Protein AF-A0A6L6GAJ7-F1 (afdb_monomer)

Radius of gyration: 21.61 Å; Cα contacts (8 Å, |Δi|>4): 234; chains: 1; bounding box: 40×62×68 Å

Foldseek 3Di:
DDDDDDDDPPPDPPPPLVDAFEWAKAFDDDLPVPVPDDPPPQQFAKEFEFIWIAGPPDRDIDTQTDMDTLDPDSPPQKDFQVSVLVRSVVSCVVVVNVSRYDYDHHDQQHFKAFSVGHTQDGNVDHPRMTGHDNHRGYIGD

Solvent-accessible surface area (backbone atoms only — not comparable to full-atom values): 8536 Å² total; per-residue (Å²): 135,83,88,90,81,90,80,83,83,78,75,75,77,72,72,75,77,69,73,48,46,44,23,30,33,30,47,44,91,66,72,78,82,52,79,80,70,74,70,86,59,78,74,52,47,36,33,38,36,33,23,39,28,38,32,69,98,57,92,50,75,43,85,45,74,49,78,44,73,76,56,93,51,80,83,62,48,63,48,38,56,65,51,58,51,47,51,51,51,52,47,29,52,79,68,67,37,57,80,56,33,39,83,75,48,71,30,73,78,16,40,38,23,40,76,89,64,48,76,77,43,47,49,82,70,66,71,66,50,46,77,55,69,100,61,77,49,49,28,40,44

Nearest PDB structures (foldseek):
  3qcm-assembly1_A  TM=3.280E-01  e=6.070E+00  Homo sapiens
  6kr4-assembly2_B  TM=3.202E-01  e=7.382E+00  Homo sapiens
  6kr4-assembly1_A  TM=3.418E-01  e=7.879E+00  Homo sapiens

Secondary structure (DSSP, 8-state):
------------------PPEEEEEEE---TTTTTT---S-TTS-EEEEEEEEEETTS--EEEEEEEEE--S-TT--EEEHHHHHHHHHHHHHHTT-TTTEEEEEE-TT-EEEETT--EEEEGGG--SEEEPPSS--EEE-

InterPro domains:
  IPR004093 Staphylokinase [PF02821] (39-141)
  IPR036120 Staphylokinase/Streptokinase superfamily [SSF54328] (25-141)

pLDDT: mean 70.77, std 14.71, range [37.53, 92.19]

Mean predicted aligned error: 11.87 Å

Organism: Streptococcus uberis (NCBI:txid1349)

Sequence (141 aa):
MKKWFLILMLLGIFGCATQPSKVAAITGYDSDYYARYIDPDENKITFAINVDGFVEGSNQEILIRGIHHVLTDQNQKIVTKAELLDAIRHQMVLLQLDYSYELVDFAPDAQLLTRDRRLLFANRNFEESVSLEDTIQEYLL

Structure (mmCIF, N/CA/C/O backbone):
data_AF-A0A6L6GAJ7-F1
#
_entry.id   AF-A0A6L6GAJ7-F1
#
loop_
_atom_site.group_PDB
_atom_site.id
_atom_site.type_symbol
_atom_site.label_atom_id
_atom_site.label_alt_id
_atom_site.label_comp_id
_atom_site.label_asym_id
_atom_site.label_entity_id
_atom_site.label_seq_id
_atom_site.pdbx_PDB_ins_code
_atom_site.Cartn_x
_atom_site.Cartn_y
_atom_site.Cartn_z
_atom_site.occupancy
_atom_site.B_iso_or_equiv
_atom_site.auth_seq_id
_atom_site.auth_comp_id
_atom_site.auth_asym_id
_atom_site.auth_atom_id
_atom_site.pdbx_PDB_model_num
ATOM 1 N N . MET A 1 1 ? -25.807 49.531 48.753 1.00 38.41 1 MET A N 1
ATOM 2 C CA . MET A 1 1 ? -24.476 49.991 48.296 1.00 38.41 1 MET A CA 1
ATOM 3 C C . MET A 1 1 ? -23.591 48.774 48.054 1.00 38.41 1 MET A C 1
ATOM 5 O O . MET A 1 1 ? -23.607 47.909 48.911 1.00 38.41 1 MET A O 1
ATOM 9 N N . LYS A 1 2 ? -22.864 48.766 46.917 1.00 37.53 2 LYS A N 1
ATOM 10 C CA . LYS A 1 2 ? -21.655 47.975 46.553 1.00 37.53 2 LYS A CA 1
ATOM 11 C C . LYS A 1 2 ? -21.791 46.438 46.663 1.00 37.53 2 LYS A C 1
ATOM 13 O O . LYS A 1 2 ? -21.807 45.910 47.759 1.00 37.53 2 LYS A O 1
ATOM 18 N N . LYS A 1 3 ? -22.074 45.685 45.584 1.00 45.12 3 LYS A N 1
ATOM 19 C CA . LYS A 1 3 ? -21.208 45.267 44.443 1.00 45.12 3 LYS A CA 1
ATOM 20 C C . LYS A 1 3 ? -19.835 44.721 44.876 1.00 45.12 3 LYS A C 1
ATOM 22 O O . LYS A 1 3 ? -19.240 45.282 45.786 1.00 45.12 3 LYS A O 1
ATOM 27 N N . TRP A 1 4 ? -19.356 43.743 44.092 1.00 42.72 4 TRP A N 1
ATOM 28 C CA . TRP A 1 4 ? -18.029 43.094 44.048 1.00 42.72 4 TRP A CA 1
ATOM 29 C C . TRP A 1 4 ? -17.920 41.746 44.786 1.00 42.72 4 TRP A C 1
ATOM 31 O O . TRP A 1 4 ? -17.770 41.715 45.998 1.00 42.72 4 TRP A O 1
ATOM 41 N N . PHE A 1 5 ? -17.995 40.628 44.047 1.00 44.28 5 PHE A N 1
ATOM 42 C CA . PHE A 1 5 ? -16.813 39.908 43.538 1.00 44.28 5 PHE A CA 1
ATOM 43 C C . PHE A 1 5 ? -17.208 38.920 42.416 1.00 44.28 5 PHE A C 1
ATOM 45 O O . PHE A 1 5 ? -18.127 38.122 42.571 1.00 44.28 5 PHE A O 1
ATOM 52 N N . LEU A 1 6 ? -16.522 39.028 41.270 1.00 53.22 6 LEU A N 1
ATOM 53 C CA . LEU A 1 6 ? -16.462 38.024 40.198 1.00 53.22 6 LEU A CA 1
ATOM 54 C C . LEU A 1 6 ? -15.808 36.739 40.725 1.00 53.22 6 LEU A C 1
ATOM 56 O O . LEU A 1 6 ? -14.840 36.860 41.465 1.00 53.22 6 LEU A O 1
ATOM 60 N N . ILE A 1 7 ? -16.205 35.571 40.205 1.00 54.69 7 ILE A N 1
ATOM 61 C CA . ILE A 1 7 ? -15.282 34.496 39.793 1.00 54.69 7 ILE A CA 1
ATOM 62 C C . ILE A 1 7 ? -15.887 33.792 38.569 1.00 54.69 7 ILE A C 1
ATOM 64 O O . ILE A 1 7 ? -17.066 33.443 38.538 1.00 54.69 7 ILE A O 1
ATOM 68 N N . LEU A 1 8 ? -15.042 33.658 37.548 1.00 45.84 8 LEU A N 1
ATOM 69 C CA . LEU A 1 8 ? -15.264 33.008 36.266 1.00 45.84 8 LEU A CA 1
ATOM 70 C C . LEU A 1 8 ? -15.730 31.553 36.432 1.00 45.84 8 LEU A C 1
ATOM 72 O O . LEU A 1 8 ? -15.013 30.747 37.018 1.00 45.84 8 LEU A O 1
ATOM 76 N N . MET A 1 9 ? -16.839 31.178 35.791 1.00 45.56 9 MET A N 1
ATOM 77 C CA . MET A 1 9 ? -17.012 29.802 35.315 1.00 45.56 9 MET A CA 1
ATOM 78 C C . MET A 1 9 ? -16.438 29.707 33.900 1.00 45.56 9 MET A C 1
ATOM 80 O O . MET A 1 9 ? -17.142 29.822 32.900 1.00 45.56 9 MET A O 1
ATOM 84 N N . LEU A 1 10 ? -15.122 29.506 33.836 1.00 46.25 10 LEU A N 1
ATOM 85 C CA . LEU A 1 10 ? -14.480 28.804 32.728 1.00 46.25 10 LEU A CA 1
ATOM 86 C C . LEU A 1 10 ? -14.914 27.337 32.840 1.00 46.25 10 LEU A C 1
ATOM 88 O O . LEU A 1 10 ? -14.251 26.526 33.482 1.00 46.25 10 LEU A O 1
ATOM 92 N N . LEU A 1 11 ? -16.071 27.002 32.269 1.00 49.66 11 LEU A N 1
ATOM 93 C CA . LEU A 1 11 ? -16.383 25.613 31.956 1.00 49.66 11 LEU A CA 1
ATOM 94 C C . LEU A 1 11 ? -15.473 25.236 30.794 1.00 49.66 11 LEU A C 1
ATOM 96 O O . LEU A 1 11 ? -15.741 25.557 29.638 1.00 49.66 11 LEU A O 1
ATOM 100 N N . GLY A 1 12 ? -14.342 24.631 31.154 1.00 43.19 12 GLY A N 1
ATOM 101 C CA . GLY A 1 12 ? -13.446 23.978 30.225 1.00 43.19 12 GLY A CA 1
ATOM 102 C C . GLY A 1 12 ? -14.252 22.994 29.396 1.00 43.19 12 GLY A C 1
ATOM 103 O O . GLY A 1 12 ? -14.603 21.912 29.862 1.00 43.19 12 GLY A O 1
ATOM 104 N N . ILE A 1 13 ? -14.525 23.377 28.154 1.00 54.78 13 ILE A N 1
ATOM 105 C CA . ILE A 1 13 ? -14.717 22.412 27.089 1.00 54.78 13 ILE A CA 1
ATOM 106 C C . ILE A 1 13 ? -13.340 21.770 26.961 1.00 54.78 13 ILE A C 1
ATOM 108 O O . ILE A 1 13 ? -12.463 22.272 26.263 1.00 54.78 13 ILE A O 1
ATOM 112 N N . PHE A 1 14 ? -13.113 20.712 27.742 1.00 48.78 14 PHE A N 1
ATOM 113 C CA . PHE A 1 14 ? -12.116 19.720 27.399 1.00 48.78 14 PHE A CA 1
ATOM 114 C C . PHE A 1 14 ? -12.508 19.270 25.999 1.00 48.78 14 PHE A C 1
ATOM 116 O O . PHE A 1 14 ? -13.451 18.499 25.827 1.00 48.78 14 PHE A O 1
ATOM 123 N N . GLY A 1 15 ? -11.835 19.832 24.994 1.00 45.34 15 GLY A N 1
ATOM 124 C CA . GLY A 1 15 ? -11.757 19.210 23.692 1.00 45.34 15 GLY A CA 1
ATOM 125 C C . GLY A 1 15 ? -11.265 17.807 23.980 1.00 45.34 15 GLY A C 1
ATOM 126 O O . GLY A 1 15 ? -10.116 17.619 24.378 1.00 45.34 15 GLY A O 1
ATOM 127 N N . CYS A 1 16 ? -12.172 16.838 23.901 1.00 49.41 16 CYS A N 1
ATOM 128 C CA . CYS A 1 16 ? -11.781 15.456 23.792 1.00 49.41 16 CYS A CA 1
ATOM 129 C C . CYS A 1 16 ? -11.024 15.433 22.469 1.00 49.41 16 CYS A C 1
ATOM 131 O O . CYS A 1 16 ? -11.635 15.438 21.404 1.00 49.41 16 CYS A O 1
ATOM 133 N N . ALA A 1 17 ? -9.702 15.588 22.534 1.00 57.38 17 ALA A N 1
ATOM 134 C CA . ALA A 1 17 ? -8.837 15.245 21.430 1.00 57.38 17 ALA A CA 1
ATOM 135 C C . ALA A 1 17 ? -9.047 13.743 21.274 1.00 57.38 17 ALA A C 1
ATOM 137 O O . ALA A 1 17 ? -8.433 12.945 21.980 1.00 57.38 17 ALA A O 1
ATOM 138 N N . THR A 1 18 ? -10.049 13.377 20.477 1.00 63.22 18 THR A N 1
ATOM 139 C CA . THR A 1 18 ? -10.326 11.999 20.116 1.00 63.22 18 THR A CA 1
ATOM 140 C C . THR A 1 18 ? -9.074 11.535 19.408 1.00 63.22 18 THR A C 1
ATOM 142 O O . THR A 1 18 ? -8.781 11.993 18.304 1.00 63.22 18 THR A O 1
ATOM 145 N N . GLN A 1 19 ? -8.271 10.731 20.101 1.00 72.62 19 GLN A N 1
ATOM 146 C CA . GLN A 1 19 ? -7.105 10.131 19.484 1.00 72.62 19 GLN A CA 1
ATOM 147 C C . GLN A 1 19 ? -7.607 9.286 18.310 1.00 72.62 19 GLN A C 1
ATOM 149 O O . GLN A 1 19 ? -8.585 8.550 18.488 1.00 72.62 19 GLN A O 1
ATOM 154 N N . PRO A 1 20 ? -7.006 9.429 17.119 1.00 74.38 20 PRO A N 1
ATOM 155 C CA . PRO A 1 20 ? -7.389 8.618 15.980 1.00 74.38 20 PRO A CA 1
ATOM 156 C C . PRO A 1 20 ? -7.218 7.139 16.330 1.00 74.38 20 PRO A C 1
ATOM 158 O O . PRO A 1 20 ? -6.316 6.752 17.078 1.00 74.38 20 PRO A O 1
ATOM 161 N N . SER A 1 21 ? -8.115 6.308 15.811 1.00 84.31 21 SER A N 1
ATOM 162 C CA . SER A 1 21 ? -8.018 4.866 16.003 1.00 84.31 21 SER A CA 1
ATOM 163 C C . SER A 1 21 ? -6.883 4.319 15.145 1.00 84.31 21 SER A C 1
ATOM 165 O O . SER A 1 21 ? -6.719 4.700 13.987 1.00 84.31 21 SER A O 1
ATOM 167 N N . LYS A 1 22 ? -6.081 3.419 15.701 1.00 84.56 22 LYS A N 1
ATOM 168 C CA . LYS A 1 22 ? -4.951 2.827 14.987 1.00 84.56 22 LYS A CA 1
ATOM 169 C C . LYS A 1 22 ? -5.427 1.822 13.954 1.00 84.56 22 LYS A C 1
ATOM 171 O O . LYS A 1 22 ? -6.307 1.021 14.248 1.00 84.56 22 LYS A O 1
ATOM 176 N N . VAL A 1 23 ? -4.834 1.852 12.768 1.00 79.94 23 VAL A N 1
ATOM 177 C CA . VAL A 1 23 ? -5.180 0.971 11.652 1.00 79.94 23 VAL A CA 1
ATOM 178 C C . VAL A 1 23 ? -3.936 0.271 11.124 1.00 79.94 23 VAL A C 1
ATOM 180 O O . VAL A 1 23 ? -2.908 0.910 10.890 1.00 79.94 23 VAL A O 1
ATOM 183 N N . ALA A 1 24 ? -4.055 -1.039 10.903 1.00 76.06 24 ALA A N 1
ATOM 184 C CA . ALA A 1 24 ? -3.101 -1.821 10.126 1.00 76.06 24 ALA A CA 1
ATOM 185 C C . ALA A 1 24 ? -3.699 -2.184 8.761 1.00 76.06 24 ALA A C 1
ATOM 187 O O . ALA A 1 24 ? -4.866 -2.556 8.694 1.00 76.06 24 ALA A O 1
ATOM 188 N N . ALA A 1 25 ? -2.922 -2.081 7.684 1.00 68.75 25 ALA A N 1
ATOM 189 C CA . ALA A 1 25 ? -3.413 -2.307 6.322 1.00 68.75 25 ALA A CA 1
ATOM 190 C C . ALA A 1 25 ? -3.095 -3.723 5.807 1.00 68.75 25 ALA A C 1
ATOM 192 O O . ALA A 1 25 ? -1.944 -4.158 5.858 1.00 68.75 25 ALA A O 1
ATOM 193 N N . ILE A 1 26 ? -4.104 -4.414 5.281 1.00 63.78 26 ILE A N 1
ATOM 194 C CA . ILE A 1 26 ? -4.022 -5.649 4.496 1.00 63.78 26 ILE A CA 1
ATOM 195 C C . ILE A 1 26 ? -4.174 -5.289 3.029 1.00 63.78 26 ILE A C 1
ATOM 197 O O . ILE A 1 26 ? -4.943 -4.412 2.673 1.00 63.78 26 ILE A O 1
ATOM 201 N N . THR A 1 27 ? -3.477 -5.996 2.165 1.00 61.59 27 THR A N 1
ATOM 202 C CA . THR A 1 27 ? -3.576 -5.849 0.715 1.00 61.59 27 THR A CA 1
ATOM 203 C C . THR A 1 27 ? -4.804 -6.591 0.202 1.00 61.59 27 THR A C 1
ATOM 205 O O . THR A 1 27 ? -4.884 -7.818 0.294 1.00 61.59 27 THR A O 1
ATOM 208 N N . GLY A 1 28 ? -5.788 -5.843 -0.271 1.00 55.44 28 GLY A N 1
ATOM 209 C CA . GLY A 1 28 ? -7.064 -6.310 -0.794 1.00 55.44 28 GLY A CA 1
ATOM 210 C C . GLY A 1 28 ? -7.000 -6.591 -2.296 1.00 55.44 28 GLY A C 1
ATOM 211 O O . GLY A 1 28 ? -6.211 -6.033 -3.059 1.00 55.44 28 GLY A O 1
ATOM 212 N N . TYR A 1 29 ? -7.843 -7.520 -2.734 1.00 52.81 29 TYR A N 1
ATOM 213 C CA . TYR A 1 29 ? -7.810 -8.063 -4.085 1.00 52.81 29 TYR A CA 1
ATOM 214 C C . TYR A 1 29 ? -9.074 -7.678 -4.858 1.00 52.81 29 TYR A C 1
ATOM 216 O O . TYR A 1 29 ? -10.146 -8.237 -4.643 1.00 52.81 29 TYR A O 1
ATOM 224 N N . ASP A 1 30 ? -8.926 -6.742 -5.794 1.00 54.69 30 ASP A N 1
ATOM 225 C CA . ASP A 1 30 ? -9.885 -6.482 -6.872 1.00 54.69 30 ASP A CA 1
ATOM 226 C C . ASP A 1 30 ? -9.141 -5.906 -8.092 1.00 54.69 30 ASP A C 1
ATOM 228 O O . ASP A 1 30 ? -8.948 -4.696 -8.225 1.00 54.69 30 ASP A O 1
ATOM 232 N N . SER A 1 31 ? -8.642 -6.795 -8.960 1.00 48.12 31 SER A N 1
ATOM 233 C CA . SER A 1 31 ? -7.891 -6.414 -10.169 1.00 48.12 31 SER A CA 1
ATOM 234 C C . SER A 1 31 ? -8.758 -5.748 -11.238 1.00 48.12 31 SER A C 1
ATOM 236 O O . SER A 1 31 ? -8.234 -5.116 -12.158 1.00 48.12 31 SER A O 1
ATOM 238 N N . ASP A 1 32 ? -10.079 -5.907 -11.153 1.00 55.41 32 ASP A N 1
ATOM 239 C CA . ASP A 1 32 ? -10.993 -5.476 -12.210 1.00 55.41 32 ASP A CA 1
ATOM 240 C C . ASP A 1 32 ? -11.336 -3.989 -12.086 1.00 55.41 32 ASP A C 1
ATOM 242 O O . ASP A 1 32 ? -11.657 -3.340 -13.087 1.00 55.41 32 ASP A O 1
ATOM 246 N N . TYR A 1 33 ? -11.198 -3.427 -10.881 1.00 50.94 33 TYR A N 1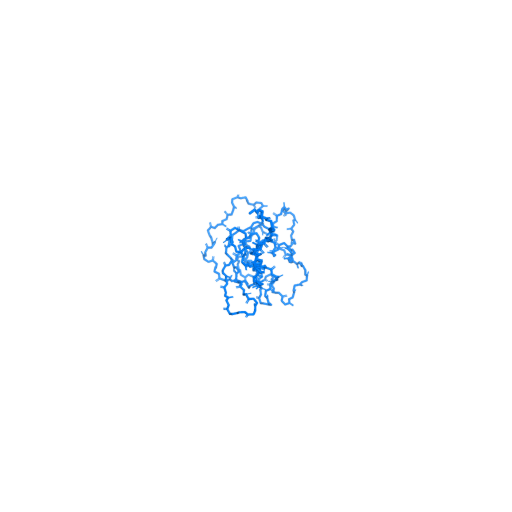
ATOM 247 C CA . TYR A 1 33 ? -11.482 -2.022 -10.610 1.00 50.94 33 TYR A CA 1
ATOM 248 C C . TYR A 1 33 ? -10.512 -1.068 -11.342 1.00 50.94 33 TYR A C 1
ATOM 250 O O . TYR A 1 33 ? -10.926 0.009 -11.774 1.00 50.94 33 TYR A O 1
ATOM 258 N N . TYR A 1 34 ? -9.251 -1.469 -11.567 1.00 53.16 34 TYR A N 1
ATOM 259 C CA . TYR A 1 34 ? -8.200 -0.572 -12.083 1.00 53.16 34 TYR A CA 1
ATOM 260 C C . TYR A 1 34 ? -7.523 -1.004 -13.389 1.00 53.16 34 TYR A C 1
ATOM 262 O O . TYR A 1 34 ? -6.735 -0.239 -13.937 1.00 53.16 34 TYR A O 1
ATOM 270 N N . ALA A 1 35 ? -7.925 -2.127 -14.002 1.00 50.56 35 ALA A N 1
ATOM 271 C CA . ALA A 1 35 ? -7.375 -2.615 -15.278 1.00 50.56 35 ALA A CA 1
ATOM 272 C C . ALA A 1 35 ? -7.414 -1.608 -16.460 1.00 50.56 35 ALA A C 1
ATOM 274 O O . ALA A 1 35 ? -6.870 -1.895 -17.531 1.00 50.56 35 ALA A O 1
ATOM 275 N N . ARG A 1 36 ? -8.062 -0.448 -16.285 1.00 50.16 36 ARG A N 1
ATOM 276 C CA . ARG A 1 36 ? -8.259 0.615 -17.281 1.00 50.16 36 ARG A CA 1
ATOM 277 C C . ARG A 1 36 ? -7.459 1.894 -17.012 1.00 50.16 36 ARG A C 1
ATOM 279 O O . ARG A 1 36 ? -7.518 2.789 -17.849 1.00 50.16 36 ARG A O 1
ATOM 286 N N . TYR A 1 37 ? -6.756 2.009 -15.886 1.00 51.91 37 TYR A N 1
ATOM 287 C CA . TYR A 1 37 ? -6.053 3.236 -15.511 1.00 51.91 37 TYR A CA 1
ATOM 288 C C . TYR A 1 37 ? -4.546 3.058 -15.711 1.00 51.91 37 TYR A C 1
ATOM 290 O O . TYR A 1 37 ? -3.803 2.700 -14.809 1.00 51.91 37 TYR A O 1
ATOM 298 N N . ILE A 1 38 ? -4.100 3.266 -16.945 1.00 52.22 38 ILE A N 1
ATOM 299 C CA . ILE A 1 38 ? -2.680 3.460 -17.236 1.00 52.22 38 ILE A CA 1
ATOM 300 C C . ILE A 1 38 ? -2.473 4.969 -17.196 1.00 52.22 38 ILE A C 1
ATOM 302 O O . ILE A 1 38 ? -3.091 5.684 -17.989 1.00 52.22 38 ILE A O 1
ATOM 306 N N . ASP A 1 39 ? -1.667 5.457 -16.254 1.00 54.12 39 ASP A N 1
ATOM 307 C CA . ASP A 1 39 ? -1.231 6.848 -16.306 1.00 54.12 39 ASP A CA 1
ATOM 308 C C . ASP A 1 39 ? -0.459 7.058 -17.623 1.00 54.12 39 ASP A C 1
ATOM 310 O O . ASP A 1 39 ? 0.441 6.269 -17.925 1.00 54.12 39 ASP A O 1
ATOM 314 N N . PRO A 1 40 ? -0.830 8.052 -18.449 1.00 47.34 40 PRO A N 1
ATOM 315 C CA . PRO A 1 40 ? -0.188 8.297 -19.737 1.00 47.34 40 PRO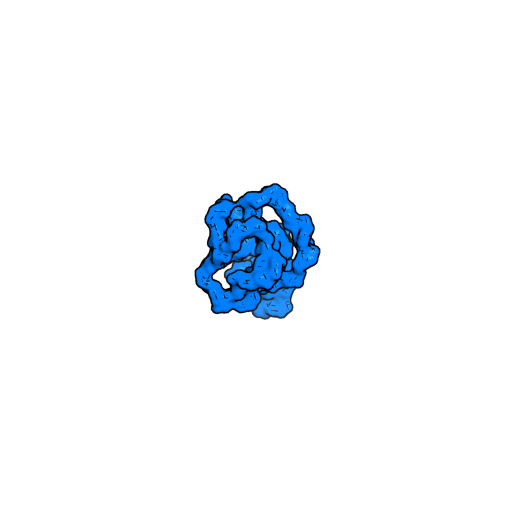 A CA 1
ATOM 316 C C . PRO A 1 40 ? 1.280 8.733 -19.623 1.00 47.34 40 PRO A C 1
ATOM 318 O O . PRO A 1 40 ? 1.960 8.814 -20.646 1.00 47.34 40 PRO A O 1
ATOM 321 N N . ASP A 1 41 ? 1.786 9.030 -18.423 1.00 55.56 41 ASP A N 1
ATOM 322 C CA . ASP A 1 41 ? 3.215 9.218 -18.199 1.00 55.56 41 ASP A CA 1
ATOM 323 C C . ASP A 1 41 ? 3.909 7.848 -18.131 1.00 55.56 41 ASP A C 1
ATOM 325 O O . ASP A 1 41 ? 4.176 7.302 -17.058 1.00 55.56 41 ASP A O 1
ATOM 329 N N . GLU A 1 42 ? 4.212 7.301 -19.315 1.00 56.03 42 GLU A N 1
ATOM 330 C CA . GLU A 1 42 ? 4.877 6.003 -19.532 1.00 56.03 42 GLU A CA 1
ATOM 331 C C . GLU A 1 42 ? 6.196 5.848 -18.764 1.00 56.03 42 GLU A C 1
ATOM 333 O O . GLU A 1 42 ? 6.755 4.761 -18.710 1.00 56.03 42 GLU A O 1
ATOM 338 N N . ASN A 1 43 ? 6.706 6.913 -18.152 1.00 60.69 43 ASN A N 1
ATOM 339 C CA . ASN A 1 43 ? 7.973 6.902 -17.453 1.00 60.69 43 ASN A CA 1
ATOM 340 C C . ASN A 1 43 ? 7.843 6.831 -15.921 1.00 60.69 43 ASN A C 1
ATOM 342 O O . ASN A 1 43 ? 8.833 7.055 -15.227 1.00 60.69 43 ASN A O 1
ATOM 346 N N . LYS A 1 44 ? 6.659 6.560 -15.357 1.00 66.12 44 LYS A N 1
ATOM 347 C CA . LYS A 1 44 ? 6.465 6.436 -13.900 1.00 66.12 44 LYS A CA 1
ATOM 348 C C . LYS A 1 44 ? 5.932 5.066 -13.505 1.00 66.12 44 LYS A C 1
ATOM 350 O O . LYS A 1 44 ? 5.015 4.536 -14.123 1.00 66.12 44 LYS A O 1
ATOM 355 N N . ILE A 1 45 ? 6.457 4.525 -12.406 1.00 69.75 45 ILE A N 1
ATOM 356 C CA . ILE A 1 45 ? 5.853 3.360 -11.760 1.00 69.75 45 ILE A CA 1
ATOM 357 C C . ILE A 1 45 ? 4.658 3.819 -10.929 1.00 69.75 45 ILE A C 1
ATOM 359 O O . ILE A 1 45 ? 4.736 4.770 -10.145 1.00 69.75 45 ILE A O 1
ATOM 363 N N . THR A 1 46 ? 3.558 3.102 -11.108 1.00 72.94 46 THR A N 1
ATOM 364 C CA . THR A 1 46 ? 2.279 3.384 -10.470 1.00 72.94 46 THR A CA 1
ATOM 365 C C . THR A 1 46 ? 1.892 2.197 -9.594 1.00 72.94 46 THR A C 1
ATOM 367 O O . THR A 1 46 ? 2.084 1.044 -9.970 1.00 72.94 46 THR A O 1
ATOM 370 N N . PHE A 1 47 ? 1.368 2.478 -8.409 1.00 74.31 47 PHE A N 1
ATOM 371 C CA . PHE A 1 47 ? 0.843 1.491 -7.478 1.00 74.31 47 PHE A CA 1
ATOM 372 C C . PHE A 1 47 ? -0.661 1.707 -7.364 1.00 74.31 47 PHE A C 1
ATOM 374 O O . PHE A 1 47 ? -1.118 2.798 -7.009 1.00 74.31 47 PHE A O 1
ATOM 381 N N . ALA A 1 48 ? -1.432 0.669 -7.658 1.00 75.75 48 ALA A N 1
ATOM 382 C CA . ALA A 1 48 ? -2.823 0.623 -7.257 1.00 75.75 48 ALA A CA 1
ATOM 383 C C . ALA A 1 48 ? -2.856 0.213 -5.783 1.00 75.75 48 ALA A C 1
ATOM 385 O O . ALA A 1 48 ? -2.419 -0.878 -5.420 1.00 75.75 48 ALA A O 1
ATOM 386 N N . ILE A 1 49 ? -3.349 1.123 -4.950 1.00 78.31 49 ILE A N 1
ATOM 387 C CA . ILE A 1 49 ? -3.578 0.909 -3.528 1.00 78.31 49 ILE A CA 1
ATOM 388 C C . ILE A 1 49 ? -4.985 0.339 -3.393 1.00 78.31 49 ILE A C 1
ATOM 390 O O . ILE A 1 49 ? -5.978 1.018 -3.651 1.00 78.31 49 ILE A O 1
ATOM 394 N N . ASN A 1 50 ? -5.079 -0.918 -3.004 1.00 80.31 50 ASN A N 1
ATOM 395 C CA . ASN A 1 50 ? -6.304 -1.665 -2.819 1.00 80.31 50 ASN A CA 1
ATOM 396 C C . ASN A 1 50 ? -6.289 -2.293 -1.428 1.00 80.31 50 ASN A C 1
ATOM 398 O O . ASN A 1 50 ? -6.408 -3.495 -1.317 1.00 80.31 50 ASN A O 1
ATOM 402 N N . VAL A 1 51 ? -6.122 -1.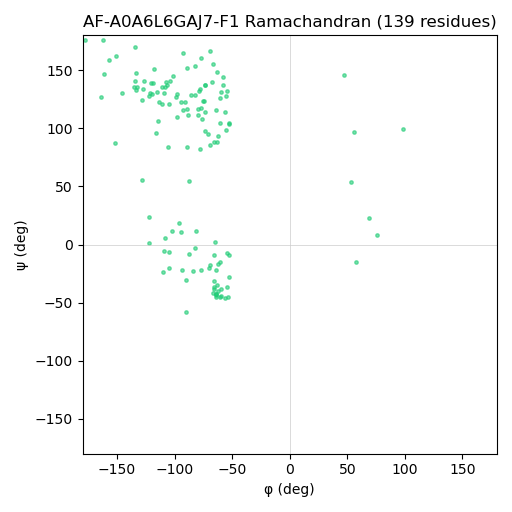511 -0.358 1.00 82.19 51 VAL A N 1
ATOM 403 C CA . VAL A 1 51 ? -5.833 -2.065 0.978 1.00 82.19 51 VAL A CA 1
ATOM 404 C C . VAL A 1 51 ? -7.008 -1.963 1.952 1.00 82.19 51 VAL A C 1
ATOM 406 O O . VAL A 1 51 ? -7.658 -0.920 2.049 1.00 82.19 51 VAL A O 1
ATOM 409 N N . ASP A 1 52 ? -7.281 -3.039 2.685 1.00 85.31 52 ASP A N 1
ATOM 410 C CA . ASP A 1 52 ? -8.238 -3.111 3.790 1.00 85.31 52 ASP A CA 1
ATOM 411 C C . ASP A 1 52 ? -7.549 -2.754 5.106 1.00 85.31 52 ASP A C 1
ATOM 413 O O . ASP A 1 52 ? -6.626 -3.425 5.55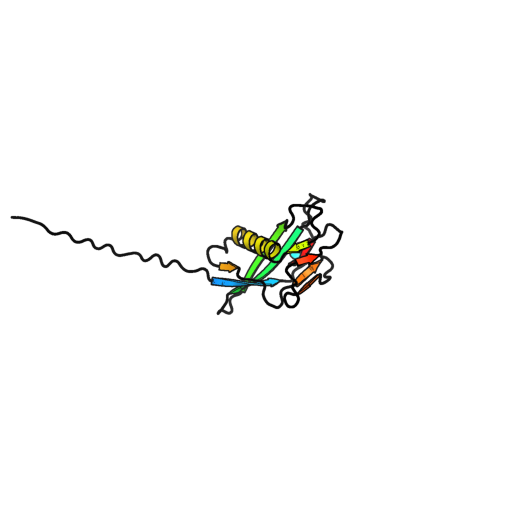5 1.00 85.31 52 ASP A O 1
ATOM 417 N N . GLY A 1 53 ? -7.980 -1.672 5.739 1.00 85.38 53 GLY A N 1
ATOM 418 C CA . GLY A 1 53 ? -7.515 -1.266 7.055 1.00 85.38 53 GLY A CA 1
ATOM 419 C C . GLY A 1 53 ? -8.304 -1.951 8.168 1.00 85.38 53 GLY A C 1
ATOM 420 O O . GLY A 1 53 ? -9.526 -1.856 8.207 1.00 85.38 53 GLY A O 1
ATOM 421 N N . PHE A 1 54 ? -7.617 -2.566 9.123 1.00 87.88 54 PHE A N 1
ATOM 422 C CA . PHE A 1 54 ? -8.206 -3.143 10.329 1.00 87.88 54 PHE A CA 1
ATOM 423 C C . PHE A 1 54 ? -7.912 -2.246 11.519 1.00 87.88 54 PHE A C 1
ATOM 425 O O . PHE A 1 54 ? -6.749 -1.991 11.845 1.00 87.88 54 PHE A O 1
ATOM 432 N N . VAL A 1 55 ? -8.972 -1.762 12.164 1.00 88.38 55 VAL A N 1
ATOM 433 C CA . VAL A 1 55 ? -8.857 -0.879 13.323 1.00 88.38 55 VAL A CA 1
ATOM 434 C C . VAL A 1 55 ? -8.496 -1.702 14.563 1.00 88.38 55 VAL A C 1
ATOM 436 O O . VAL A 1 55 ? -9.272 -2.555 15.002 1.00 88.38 55 VAL A O 1
ATOM 439 N N . GLU A 1 56 ? -7.328 -1.428 15.146 1.00 84.12 56 GLU A N 1
ATOM 440 C CA . GLU A 1 56 ? -6.776 -2.132 16.305 1.00 84.12 56 GLU A CA 1
ATOM 441 C C . GLU A 1 56 ? -7.767 -2.146 17.480 1.00 84.12 56 GLU A C 1
ATOM 443 O O . GLU A 1 56 ? -8.343 -1.125 17.855 1.00 84.12 56 GLU A O 1
ATOM 448 N N . GLY A 1 57 ? -7.971 -3.323 18.078 1.00 82.81 57 GLY A N 1
ATOM 449 C CA . GLY A 1 57 ? -8.898 -3.488 19.201 1.00 82.81 57 GLY A CA 1
ATOM 450 C C . GLY A 1 57 ? -10.380 -3.491 18.809 1.00 82.81 57 GLY A C 1
ATOM 451 O O . GLY A 1 57 ? -11.239 -3.509 19.691 1.00 82.81 57 GLY A O 1
ATOM 452 N N . SER A 1 58 ? -10.694 -3.513 17.512 1.00 84.19 58 SER A N 1
ATOM 453 C CA . SER A 1 58 ? -12.056 -3.645 16.999 1.00 84.19 58 SER A CA 1
ATOM 454 C C . SER A 1 58 ? -12.132 -4.668 15.856 1.00 84.19 58 SER A C 1
ATOM 456 O O . SER A 1 58 ? -11.113 -5.099 15.327 1.00 84.19 58 SER A O 1
ATOM 458 N N . ASN A 1 59 ? -13.353 -5.028 15.452 1.00 78.94 59 ASN A N 1
ATOM 459 C CA . ASN A 1 59 ? -13.606 -5.802 14.228 1.00 78.94 59 ASN A CA 1
ATOM 460 C C . ASN A 1 59 ? -13.971 -4.894 13.042 1.00 78.94 59 ASN A C 1
ATOM 462 O O . ASN A 1 59 ? -14.623 -5.340 12.101 1.00 78.94 59 ASN A O 1
ATOM 466 N N . GLN A 1 60 ? -13.653 -3.601 13.127 1.00 87.81 60 GLN A N 1
ATOM 467 C CA . GLN A 1 60 ? -13.977 -2.658 12.073 1.00 87.81 60 GLN A CA 1
ATOM 468 C C . GLN A 1 60 ? -12.933 -2.727 10.959 1.00 87.81 60 GLN A C 1
ATOM 470 O O . GLN A 1 60 ? -11.733 -2.580 11.199 1.00 87.81 60 GLN A O 1
ATOM 475 N N . GLU A 1 61 ? -13.437 -2.886 9.741 1.00 88.56 61 GLU A N 1
ATOM 476 C CA . GLU A 1 61 ? -12.685 -2.812 8.497 1.00 88.56 61 GLU A CA 1
ATOM 477 C C . GLU A 1 61 ? -12.966 -1.471 7.804 1.00 88.56 61 GLU A C 1
ATOM 479 O O . GLU A 1 61 ? -14.097 -0.971 7.827 1.00 88.56 61 GLU A O 1
ATOM 484 N N . ILE A 1 62 ? -11.939 -0.872 7.206 1.00 87.69 62 ILE A N 1
ATOM 485 C CA . ILE A 1 62 ? -12.041 0.339 6.392 1.00 87.69 62 ILE A CA 1
ATOM 486 C C . ILE A 1 62 ? -11.396 0.104 5.030 1.00 87.69 62 ILE A C 1
ATOM 488 O O . ILE A 1 62 ? -10.343 -0.513 4.928 1.00 87.69 62 ILE A O 1
ATOM 492 N N . LEU A 1 63 ? -12.005 0.630 3.974 1.00 87.62 63 LEU A N 1
ATOM 493 C CA . LEU A 1 63 ? -11.498 0.456 2.616 1.00 87.62 63 LEU A CA 1
ATOM 494 C C . LEU A 1 63 ? -10.621 1.650 2.232 1.00 87.62 63 LEU A C 1
ATOM 496 O O . LEU A 1 63 ? -11.089 2.789 2.233 1.00 87.62 63 LEU A O 1
ATOM 500 N N . ILE A 1 64 ? -9.365 1.393 1.868 1.00 86.81 64 ILE A N 1
ATOM 501 C CA . ILE A 1 64 ? -8.417 2.407 1.393 1.00 86.81 64 ILE A CA 1
ATOM 502 C C . ILE A 1 64 ? -8.058 2.063 -0.058 1.00 86.81 64 ILE A C 1
ATOM 504 O O . ILE A 1 64 ? -7.219 1.205 -0.325 1.00 86.81 64 ILE A O 1
ATOM 508 N N . ARG A 1 65 ? -8.756 2.693 -1.010 1.00 84.38 65 ARG A N 1
ATOM 509 C CA . ARG A 1 65 ? -8.684 2.376 -2.448 1.00 84.38 65 ARG A CA 1
ATOM 510 C C . ARG A 1 65 ? -8.273 3.592 -3.265 1.00 84.38 65 ARG A C 1
ATOM 512 O O . ARG A 1 65 ? -8.925 4.624 -3.128 1.00 84.38 65 ARG A O 1
ATOM 519 N N . GLY A 1 66 ? -7.256 3.490 -4.116 1.00 76.69 66 GLY A N 1
ATOM 520 C CA . GLY A 1 66 ? -6.762 4.587 -4.953 1.00 76.69 66 GLY A CA 1
ATOM 521 C C . GLY A 1 66 ? -5.619 4.176 -5.881 1.00 76.69 66 GLY A C 1
ATOM 522 O O . GLY A 1 66 ? -5.141 3.050 -5.829 1.00 76.69 66 GLY A O 1
ATOM 523 N N . ILE A 1 67 ? -5.168 5.098 -6.730 1.00 71.62 67 ILE A N 1
ATOM 524 C CA . ILE A 1 67 ? -3.982 4.917 -7.578 1.00 71.62 67 ILE A CA 1
ATOM 525 C C . ILE A 1 67 ? -2.974 6.002 -7.222 1.00 71.62 67 ILE A C 1
ATOM 527 O O . ILE A 1 67 ? -3.328 7.180 -7.186 1.00 71.62 67 ILE A O 1
ATOM 531 N N . HIS A 1 68 ? -1.726 5.602 -6.973 1.00 70.69 68 HIS A N 1
ATOM 532 C CA . HIS A 1 68 ? -0.652 6.494 -6.547 1.00 70.69 68 HIS A CA 1
ATOM 533 C C . HIS A 1 68 ? 0.631 6.252 -7.325 1.00 70.69 68 HIS A C 1
ATOM 535 O O . HIS A 1 68 ? 0.988 5.123 -7.650 1.00 70.69 68 HIS A O 1
ATOM 541 N N . HIS A 1 69 ? 1.389 7.323 -7.531 1.00 69.56 69 HIS A N 1
ATOM 542 C CA . HIS A 1 69 ? 2.784 7.223 -7.940 1.00 69.56 69 HIS A CA 1
ATOM 543 C C . HIS A 1 69 ? 3.646 7.205 -6.689 1.00 69.56 69 HIS A C 1
ATOM 545 O O . HIS A 1 69 ? 3.579 8.132 -5.883 1.00 69.56 69 HIS A O 1
ATOM 551 N N . VAL A 1 70 ? 4.448 6.157 -6.531 1.00 65.81 70 VAL A N 1
ATOM 552 C CA . VAL A 1 70 ? 5.311 5.992 -5.350 1.00 65.81 70 VAL A CA 1
ATOM 553 C C . VAL A 1 70 ? 6.775 6.293 -5.679 1.00 65.81 70 VAL A C 1
ATOM 555 O O . VAL A 1 70 ? 7.597 6.386 -4.779 1.00 65.81 70 VAL A O 1
ATOM 558 N N . LEU A 1 71 ? 7.116 6.532 -6.951 1.00 68.25 71 LEU A N 1
ATOM 559 C CA . LEU A 1 71 ? 8.492 6.812 -7.362 1.00 68.25 71 LEU A CA 1
ATOM 560 C C . LEU A 1 71 ? 8.660 8.218 -7.927 1.00 68.25 71 LEU A C 1
ATOM 562 O O . LEU A 1 71 ? 7.939 8.638 -8.834 1.00 68.25 71 LEU A O 1
ATOM 566 N N . THR A 1 72 ? 9.674 8.916 -7.420 1.00 57.31 72 THR A N 1
ATOM 567 C CA . THR A 1 72 ? 10.122 10.213 -7.939 1.00 57.31 72 THR A CA 1
ATOM 568 C C . THR A 1 72 ? 11.252 10.090 -8.967 1.00 57.31 72 THR A C 1
ATOM 570 O O . THR A 1 72 ? 11.421 11.005 -9.771 1.00 57.31 72 THR A O 1
ATOM 573 N N . ASP A 1 73 ? 12.005 8.980 -8.968 1.00 63.06 73 ASP A N 1
ATOM 574 C CA . ASP A 1 73 ? 13.100 8.688 -9.911 1.00 63.06 73 ASP A CA 1
ATOM 575 C C . ASP A 1 73 ? 12.821 7.385 -10.678 1.00 63.06 73 ASP A C 1
ATOM 577 O O . ASP A 1 73 ? 12.517 6.347 -10.097 1.00 63.06 73 ASP A O 1
ATOM 581 N N . GLN A 1 74 ? 12.947 7.431 -12.002 1.00 59.47 74 GLN A N 1
ATOM 582 C CA . GLN A 1 74 ? 12.697 6.310 -12.917 1.00 59.47 74 GLN A CA 1
ATOM 583 C C . GLN A 1 74 ? 13.757 5.210 -12.807 1.00 59.47 74 GLN A C 1
ATOM 585 O O . GLN A 1 74 ? 13.524 4.070 -13.201 1.00 59.47 74 GLN A O 1
ATOM 590 N N . ASN A 1 75 ? 14.929 5.546 -12.263 1.00 64.19 75 ASN A N 1
ATOM 591 C CA . ASN A 1 75 ? 16.000 4.589 -12.006 1.00 64.19 75 ASN A CA 1
ATOM 592 C C . ASN A 1 75 ? 15.867 3.922 -10.633 1.00 64.19 75 ASN A C 1
ATOM 594 O O . ASN A 1 75 ? 16.614 2.984 -10.333 1.00 64.19 75 ASN A O 1
ATOM 598 N N . GLN A 1 76 ? 14.936 4.388 -9.795 1.00 70.06 76 GLN A N 1
ATOM 599 C CA . GLN A 1 76 ? 14.678 3.788 -8.499 1.00 70.06 76 GLN A CA 1
ATOM 600 C C . GLN A 1 76 ? 13.933 2.466 -8.698 1.00 70.06 76 GLN A C 1
ATOM 602 O O . GLN A 1 76 ? 12.722 2.411 -8.861 1.00 70.06 76 GLN A O 1
ATOM 607 N N . LYS A 1 77 ? 14.683 1.367 -8.671 1.00 76.88 77 LYS A N 1
ATOM 608 C CA . LYS A 1 77 ? 14.142 0.003 -8.768 1.00 76.88 77 LYS A CA 1
ATOM 609 C C . LYS A 1 77 ? 13.897 -0.630 -7.406 1.00 76.88 77 LYS A C 1
ATOM 611 O O . LYS A 1 77 ? 13.692 -1.831 -7.320 1.00 76.88 77 LYS A O 1
ATOM 616 N N . ILE A 1 78 ? 13.973 0.153 -6.337 1.00 79.50 78 ILE A N 1
ATOM 617 C CA . ILE A 1 78 ? 13.817 -0.320 -4.967 1.00 79.50 78 ILE A CA 1
ATOM 618 C C . ILE A 1 78 ? 12.782 0.565 -4.291 1.00 79.50 78 ILE A C 1
ATOM 620 O O . ILE A 1 78 ? 12.948 1.782 -4.256 1.00 79.50 78 ILE A O 1
ATOM 624 N N . VAL A 1 79 ? 11.740 -0.056 -3.748 1.00 80.00 79 VAL A N 1
ATOM 625 C CA . VAL A 1 79 ? 10.747 0.619 -2.913 1.00 80.00 79 VAL A CA 1
ATOM 626 C C . VAL A 1 79 ? 10.885 0.142 -1.476 1.00 80.00 79 VAL A C 1
ATOM 628 O O . VAL A 1 79 ? 11.049 -1.047 -1.211 1.00 80.00 79 VAL A O 1
ATOM 631 N N . THR A 1 80 ? 10.847 1.068 -0.534 1.00 82.31 80 THR A N 1
ATOM 632 C CA . THR A 1 80 ? 10.958 0.803 0.901 1.00 82.31 80 THR A CA 1
ATOM 633 C C . THR A 1 80 ? 9.589 0.626 1.550 1.00 82.31 80 THR A C 1
ATOM 635 O O . THR A 1 80 ? 8.562 1.039 1.003 1.00 82.31 80 THR A O 1
ATOM 638 N N . LYS A 1 81 ? 9.554 0.069 2.772 1.00 82.38 81 LYS A N 1
ATOM 639 C CA . LYS A 1 81 ? 8.307 0.008 3.571 1.00 82.38 81 LYS A CA 1
ATOM 640 C C . LYS A 1 81 ? 7.691 1.383 3.698 1.00 82.38 81 LYS A C 1
ATOM 642 O O . LYS A 1 81 ? 6.479 1.545 3.623 1.00 82.38 81 LYS A O 1
ATOM 647 N N . ALA A 1 82 ? 8.565 2.338 4.003 1.00 84.00 82 ALA A N 1
ATOM 648 C CA . ALA A 1 82 ? 8.194 3.682 4.369 1.00 84.00 82 ALA A CA 1
ATOM 649 C C . ALA A 1 82 ? 7.498 4.365 3.197 1.00 84.00 82 ALA A C 1
ATOM 651 O O . ALA A 1 82 ? 6.453 4.962 3.409 1.00 84.00 82 ALA A O 1
ATOM 652 N N . GLU A 1 83 ? 8.014 4.196 1.980 1.00 83.88 83 GLU A N 1
ATOM 653 C CA . GLU A 1 83 ? 7.404 4.737 0.763 1.00 83.88 83 GLU A CA 1
ATOM 654 C C . GLU A 1 83 ? 6.026 4.123 0.482 1.00 83.88 83 GLU A C 1
ATOM 656 O O . GLU A 1 83 ? 5.081 4.850 0.185 1.00 83.88 83 GLU A O 1
ATOM 661 N N . LEU A 1 84 ? 5.866 2.805 0.649 1.00 83.94 84 LEU A N 1
ATOM 662 C CA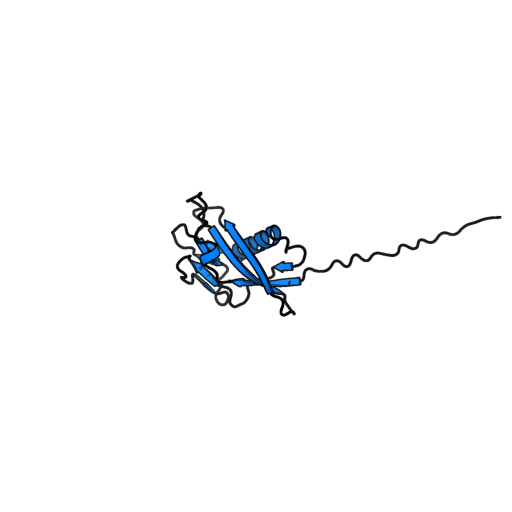 . LEU A 1 84 ? 4.560 2.155 0.471 1.00 83.94 84 LEU A CA 1
ATOM 663 C C . LEU A 1 84 ? 3.545 2.590 1.543 1.00 83.94 84 LEU A C 1
ATOM 665 O O . LEU A 1 84 ? 2.385 2.859 1.233 1.00 83.94 84 LEU A O 1
ATOM 669 N N . LEU A 1 85 ? 3.970 2.696 2.806 1.00 87.00 85 LEU A N 1
ATOM 670 C CA . LEU A 1 85 ? 3.121 3.203 3.888 1.00 87.00 85 LEU A CA 1
ATOM 671 C C . LEU A 1 85 ? 2.770 4.682 3.686 1.00 87.00 85 LEU A C 1
ATOM 673 O O . LEU A 1 85 ? 1.650 5.083 3.991 1.00 87.00 85 LEU A O 1
ATOM 677 N N . ASP A 1 86 ? 3.692 5.494 3.170 1.00 87.62 86 ASP A N 1
ATOM 678 C CA . ASP A 1 86 ? 3.436 6.901 2.855 1.00 87.62 86 ASP A CA 1
ATOM 679 C C . ASP A 1 86 ? 2.409 7.046 1.726 1.00 87.62 86 ASP A C 1
ATOM 681 O O . ASP A 1 86 ? 1.495 7.863 1.827 1.00 87.62 86 ASP A O 1
ATOM 685 N N . ALA A 1 87 ? 2.461 6.174 0.714 1.00 85.19 87 ALA A N 1
ATOM 686 C CA . ALA A 1 87 ? 1.446 6.110 -0.335 1.00 85.19 87 ALA A CA 1
ATOM 687 C C . ALA A 1 87 ? 0.045 5.807 0.228 1.00 85.19 87 ALA A C 1
ATOM 689 O O . ALA A 1 87 ? -0.925 6.482 -0.122 1.00 85.19 87 ALA A O 1
ATOM 690 N N . ILE A 1 88 ? -0.063 4.850 1.158 1.00 87.44 88 ILE A N 1
ATOM 691 C CA . ILE A 1 88 ? -1.330 4.549 1.845 1.00 87.44 88 ILE A CA 1
ATOM 692 C C . ILE A 1 88 ? -1.785 5.743 2.693 1.00 87.44 88 ILE A C 1
ATOM 694 O O . ILE A 1 88 ? -2.962 6.100 2.649 1.00 87.44 88 ILE A O 1
ATOM 698 N N . ARG A 1 89 ? -0.880 6.398 3.436 1.00 89.94 89 ARG A N 1
ATOM 699 C CA . ARG A 1 89 ? -1.215 7.600 4.226 1.00 89.94 89 ARG A CA 1
ATOM 700 C C . ARG A 1 89 ? -1.731 8.726 3.346 1.00 89.94 89 ARG A C 1
ATOM 702 O O . ARG A 1 89 ? -2.748 9.329 3.675 1.00 89.94 89 ARG A O 1
ATOM 709 N N . HIS A 1 90 ? -1.071 8.979 2.220 1.00 88.56 90 HIS A N 1
ATOM 710 C CA . HIS A 1 90 ? -1.538 9.945 1.236 1.00 88.56 90 HIS A CA 1
ATOM 711 C C . HIS A 1 90 ? -2.958 9.583 0.786 1.00 88.56 90 HIS A C 1
ATOM 713 O O . HIS A 1 90 ? -3.842 10.440 0.805 1.00 88.56 90 HIS A O 1
ATOM 719 N N . GLN A 1 91 ? -3.225 8.312 0.472 1.00 88.19 91 GLN A N 1
ATOM 720 C CA . GLN A 1 91 ? -4.573 7.907 0.078 1.00 88.19 91 GLN A CA 1
ATOM 721 C C . GLN A 1 91 ? -5.609 8.110 1.181 1.00 88.19 91 GLN A C 1
ATOM 723 O O . GLN A 1 91 ? -6.718 8.568 0.909 1.00 88.19 91 GLN A O 1
ATOM 728 N N . MET A 1 92 ? -5.254 7.826 2.433 1.00 90.94 92 MET A N 1
ATOM 729 C CA . MET A 1 92 ? -6.121 8.100 3.577 1.00 90.94 92 MET A CA 1
ATOM 730 C C . MET A 1 92 ? -6.460 9.589 3.692 1.00 90.94 92 MET A C 1
ATOM 732 O O . MET A 1 92 ? -7.609 9.905 3.977 1.00 90.94 92 MET A O 1
ATOM 736 N N . VAL A 1 93 ? -5.524 10.501 3.409 1.00 91.81 93 VAL A N 1
ATOM 737 C CA . VAL A 1 93 ? -5.803 11.950 3.371 1.00 91.81 93 VAL A CA 1
ATOM 738 C C . VAL A 1 93 ? -6.793 12.296 2.253 1.00 91.81 93 VAL A C 1
ATOM 740 O O . VAL A 1 93 ? -7.757 13.025 2.486 1.00 91.81 93 VAL A O 1
ATOM 743 N N . LEU A 1 94 ? -6.613 11.747 1.046 1.00 89.25 94 LEU A N 1
ATOM 744 C CA . LEU A 1 94 ? -7.533 11.993 -0.077 1.00 89.25 94 LEU A CA 1
ATOM 745 C C . LEU A 1 94 ? -8.950 11.473 0.201 1.00 89.25 94 LEU A C 1
ATOM 747 O O . LEU A 1 94 ? -9.931 12.102 -0.196 1.00 89.25 94 LEU A O 1
ATOM 751 N N . LEU A 1 95 ? -9.055 10.353 0.919 1.00 89.12 95 LEU A N 1
ATOM 752 C CA . LEU A 1 95 ? -10.321 9.767 1.362 1.00 89.12 95 LEU A CA 1
ATOM 753 C C . LEU A 1 95 ? -10.883 10.415 2.635 1.00 89.12 95 LEU A C 1
ATOM 755 O O . LEU A 1 95 ? -11.976 10.042 3.057 1.00 89.12 95 LEU A O 1
ATOM 759 N N . GLN A 1 96 ? -10.170 11.374 3.236 1.00 92.12 96 GLN A N 1
ATOM 760 C CA . GLN A 1 96 ? -10.512 11.978 4.525 1.00 92.12 96 GLN A CA 1
ATOM 761 C C . GLN A 1 96 ? -10.708 10.893 5.599 1.00 92.12 96 GLN A C 1
ATOM 763 O O . GLN A 1 96 ? -11.752 10.776 6.227 1.00 92.12 96 GLN A O 1
ATOM 768 N N . LEU A 1 97 ? -9.723 10.022 5.769 1.00 89.69 97 LEU A N 1
ATOM 769 C CA . LEU A 1 97 ? -9.678 9.007 6.825 1.00 89.69 97 LEU A CA 1
ATOM 770 C C . LEU A 1 97 ? -8.687 9.399 7.929 1.00 89.69 97 LEU A C 1
ATOM 772 O O . LEU A 1 97 ? -8.809 8.937 9.061 1.00 89.69 97 LEU A O 1
ATOM 776 N N . ASP A 1 98 ? -7.749 10.292 7.623 1.00 89.38 98 ASP A N 1
ATOM 777 C CA . ASP A 1 98 ? -6.653 10.740 8.485 1.00 89.38 98 ASP A CA 1
ATOM 778 C C . ASP A 1 98 ? -7.110 11.483 9.752 1.00 89.38 98 ASP A C 1
ATOM 780 O O . ASP A 1 98 ? -6.396 11.502 10.752 1.00 89.38 98 ASP A O 1
ATOM 784 N N . TYR A 1 99 ? -8.326 12.041 9.763 1.00 87.19 99 TYR A N 1
ATOM 785 C CA . TYR A 1 99 ? -8.889 12.659 10.970 1.00 87.19 99 TYR A CA 1
ATOM 786 C C . TYR A 1 99 ? -9.415 11.641 11.995 1.00 87.19 99 TYR A C 1
ATOM 788 O O . TYR A 1 99 ? -9.571 11.981 13.167 1.00 87.19 99 TYR A O 1
ATOM 796 N N . SER A 1 100 ? -9.738 10.419 11.558 1.00 89.25 100 SER A N 1
ATOM 797 C CA . SER A 1 100 ? -10.305 9.359 12.408 1.00 89.25 100 SER A CA 1
ATOM 798 C C . SER A 1 100 ? -9.340 8.213 12.658 1.00 89.25 100 SER A C 1
ATOM 800 O O . SER A 1 100 ? -9.498 7.500 13.651 1.00 89.25 100 SER A O 1
ATOM 802 N N . TYR A 1 101 ? -8.364 8.027 11.771 1.00 91.12 101 TYR A N 1
ATOM 803 C CA . TYR A 1 101 ? -7.513 6.851 11.750 1.00 91.12 101 TYR A CA 1
ATOM 804 C C . TYR A 1 101 ? -6.040 7.206 11.575 1.00 91.12 101 TYR A C 1
ATOM 806 O O . TYR A 1 101 ? -5.681 8.067 10.777 1.00 91.12 101 TYR A O 1
ATOM 814 N N . GLU A 1 102 ? -5.184 6.482 12.288 1.00 92.19 102 GLU A N 1
ATOM 815 C CA . GLU A 1 102 ? -3.731 6.560 12.167 1.00 92.19 102 GLU A CA 1
ATOM 816 C C . GLU A 1 102 ? -3.209 5.259 11.550 1.00 92.19 102 GLU A C 1
ATOM 818 O O . GLU A 1 102 ? -3.397 4.184 12.123 1.00 92.19 102 GLU A O 1
ATOM 823 N N . LEU A 1 103 ? -2.533 5.340 10.397 1.00 90.88 103 LEU A N 1
ATOM 824 C CA . LEU A 1 103 ? -1.864 4.178 9.807 1.00 90.88 103 LEU A CA 1
ATOM 825 C C . LEU A 1 103 ? -0.598 3.833 10.596 1.00 90.88 103 LEU A C 1
ATOM 827 O O . LEU A 1 103 ? 0.387 4.583 10.567 1.00 90.88 103 LEU A O 1
ATOM 831 N N . VAL A 1 104 ? -0.612 2.664 11.231 1.00 89.94 104 VAL A N 1
ATOM 832 C CA . VAL A 1 104 ? 0.493 2.174 12.060 1.00 89.94 104 VAL A CA 1
ATOM 833 C C . VAL A 1 104 ? 1.488 1.370 11.235 1.00 89.94 104 VAL A C 1
ATOM 835 O O . VAL A 1 104 ? 2.669 1.710 11.201 1.00 89.94 104 VAL A O 1
ATOM 838 N N . ASP A 1 105 ? 1.023 0.306 10.580 1.00 88.31 105 ASP A N 1
ATOM 839 C CA . ASP A 1 105 ? 1.872 -0.603 9.811 1.00 88.31 105 ASP A CA 1
ATOM 840 C C . ASP A 1 105 ? 1.047 -1.455 8.825 1.00 88.31 105 ASP A C 1
ATOM 842 O O . ASP A 1 105 ? -0.185 -1.431 8.819 1.00 88.31 105 ASP A O 1
ATOM 846 N N . PHE A 1 106 ? 1.729 -2.252 8.011 1.00 86.31 106 PHE A N 1
ATOM 847 C CA . PHE A 1 106 ? 1.143 -3.381 7.311 1.00 86.31 106 PHE A CA 1
ATOM 848 C C . PHE A 1 106 ? 0.734 -4.482 8.287 1.00 86.31 106 PHE A C 1
ATOM 850 O O . PHE A 1 106 ? 1.473 -4.846 9.205 1.00 86.31 106 PHE A O 1
ATOM 857 N N . ALA A 1 107 ? -0.417 -5.083 8.028 1.00 82.00 107 ALA A N 1
ATOM 858 C CA . ALA A 1 107 ? -0.831 -6.316 8.667 1.00 82.00 107 ALA A CA 1
ATOM 859 C C . ALA A 1 107 ? 0.077 -7.490 8.240 1.00 82.00 107 ALA A C 1
ATOM 861 O O . ALA A 1 107 ? 0.693 -7.447 7.169 1.00 82.00 107 ALA A O 1
ATOM 862 N N . PRO A 1 108 ? 0.207 -8.558 9.050 1.00 77.81 108 PRO A N 1
ATOM 863 C CA . PRO A 1 108 ? 1.166 -9.640 8.798 1.00 77.81 108 PRO A CA 1
ATOM 864 C C . PRO A 1 108 ? 0.984 -10.406 7.481 1.00 77.81 108 PRO A C 1
ATOM 866 O O . PRO A 1 108 ? 1.861 -11.175 7.104 1.00 77.81 108 PRO A O 1
ATOM 869 N N . ASP A 1 109 ? -0.155 -10.275 6.823 1.00 75.44 109 ASP A N 1
ATOM 870 C CA . ASP A 1 109 ? -0.531 -10.930 5.572 1.00 75.44 109 ASP A CA 1
ATOM 871 C C . ASP A 1 109 ? -0.572 -9.976 4.372 1.00 75.44 109 ASP A C 1
ATOM 873 O O . ASP A 1 109 ? -0.910 -10.418 3.279 1.00 75.44 109 ASP A O 1
ATOM 877 N N . ALA A 1 110 ? -0.169 -8.715 4.545 1.00 79.25 110 ALA A N 1
ATOM 878 C CA . ALA A 1 110 ? -0.017 -7.765 3.451 1.00 79.25 110 ALA A CA 1
ATOM 879 C C . ALA A 1 110 ? 0.979 -8.269 2.391 1.00 79.25 110 ALA A C 1
ATOM 881 O O . ALA A 1 110 ? 2.051 -8.788 2.728 1.00 79.25 110 ALA A O 1
ATOM 882 N N . GLN A 1 111 ? 0.632 -8.098 1.117 1.00 79.75 111 GLN A N 1
ATOM 883 C CA . GLN A 1 111 ? 1.366 -8.580 -0.046 1.00 79.75 111 GLN A CA 1
ATOM 884 C C . GLN A 1 111 ? 1.479 -7.515 -1.130 1.00 79.75 111 GLN A C 1
ATOM 886 O O . GLN A 1 111 ? 0.490 -6.915 -1.517 1.00 79.75 111 GLN A O 1
ATOM 891 N N . LEU A 1 112 ? 2.667 -7.363 -1.708 1.00 78.69 112 LEU A N 1
ATOM 892 C CA . LEU A 1 112 ? 2.822 -6.593 -2.939 1.00 78.69 112 LEU A CA 1
ATOM 893 C C . LEU A 1 112 ? 2.879 -7.557 -4.120 1.00 78.69 112 LEU A C 1
ATOM 895 O O . LEU A 1 112 ? 3.704 -8.480 -4.144 1.00 78.69 112 LEU A O 1
ATOM 899 N N . LEU A 1 113 ? 2.025 -7.322 -5.106 1.00 78.19 113 LEU A N 1
ATOM 900 C CA . LEU A 1 113 ? 1.950 -8.112 -6.327 1.00 78.19 113 LEU A CA 1
ATOM 901 C C . LEU A 1 113 ? 2.277 -7.239 -7.539 1.00 78.19 113 LEU A C 1
ATOM 903 O O . LEU A 1 113 ? 2.002 -6.042 -7.561 1.00 78.19 113 LEU A O 1
ATOM 907 N N . THR A 1 114 ? 2.815 -7.840 -8.589 1.00 76.25 114 THR A N 1
ATOM 908 C CA . THR A 1 114 ? 2.738 -7.271 -9.940 1.00 76.25 114 THR A CA 1
ATOM 909 C C . THR A 1 114 ? 1.299 -7.332 -10.468 1.00 76.25 114 THR A C 1
ATOM 911 O O . THR A 1 114 ? 0.458 -8.092 -9.973 1.00 76.25 114 THR A O 1
ATOM 914 N N . ARG A 1 115 ? 1.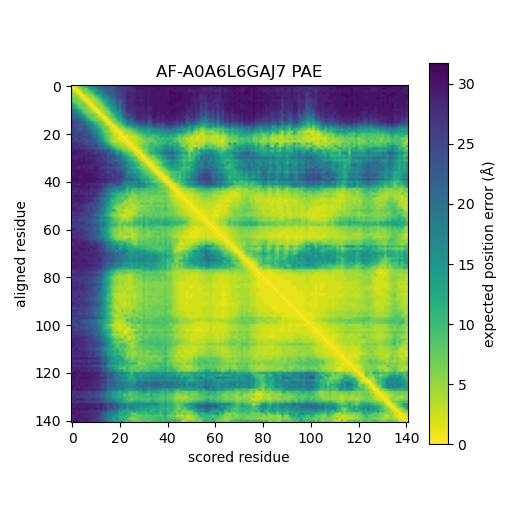021 -6.616 -11.563 1.00 71.75 115 ARG A N 1
ATOM 915 C CA . ARG A 1 115 ? -0.253 -6.714 -12.295 1.00 71.75 115 ARG A CA 1
ATOM 916 C C . ARG A 1 115 ? -0.618 -8.142 -12.722 1.00 71.75 115 ARG A C 1
ATOM 918 O O . ARG A 1 115 ? -1.793 -8.504 -12.699 1.00 71.75 115 ARG A O 1
ATOM 925 N N . ASP A 1 116 ? 0.361 -8.959 -13.113 1.00 73.38 116 ASP A N 1
ATOM 926 C CA . ASP A 1 116 ? 0.152 -10.366 -13.496 1.00 73.38 116 ASP A CA 1
ATOM 927 C C . ASP A 1 116 ? 0.062 -11.323 -12.291 1.00 73.38 116 ASP A C 1
ATOM 929 O O . ASP A 1 116 ? 0.011 -12.540 -12.466 1.00 73.38 116 ASP A O 1
ATOM 933 N N . ARG A 1 117 ? -0.064 -10.773 -11.073 1.00 73.31 117 ARG A N 1
ATOM 934 C CA . ARG A 1 117 ? -0.270 -11.496 -9.806 1.00 73.31 117 ARG A CA 1
ATOM 935 C C . ARG A 1 117 ? 0.934 -12.311 -9.360 1.00 73.31 117 ARG A C 1
ATOM 937 O O . ARG A 1 117 ? 0.799 -13.252 -8.574 1.00 73.31 117 ARG A O 1
ATOM 944 N N . ARG A 1 118 ? 2.122 -11.948 -9.827 1.00 78.31 118 ARG A N 1
ATOM 945 C CA . ARG A 1 118 ? 3.351 -12.478 -9.264 1.00 78.31 118 ARG A CA 1
ATOM 946 C C . ARG A 1 118 ? 3.601 -11.798 -7.926 1.00 78.31 118 ARG A C 1
ATOM 948 O O . ARG A 1 118 ? 3.671 -10.576 -7.827 1.00 78.31 118 ARG A O 1
ATOM 955 N N . LEU A 1 119 ? 3.719 -12.622 -6.891 1.00 75.44 119 LEU A N 1
ATOM 956 C CA . LEU A 1 119 ? 4.086 -12.172 -5.560 1.00 75.44 119 LEU A CA 1
ATOM 957 C C . LEU A 1 119 ? 5.504 -11.612 -5.601 1.00 75.4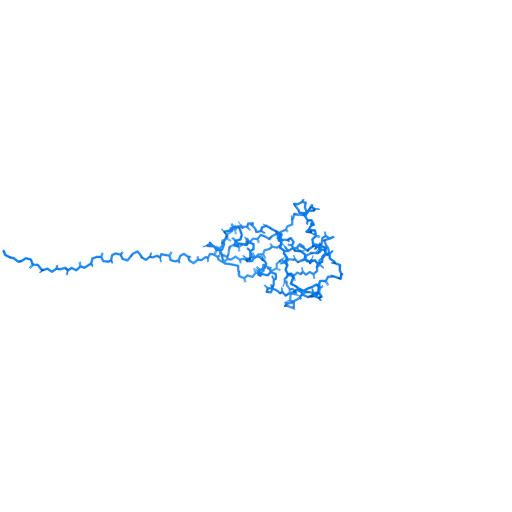4 119 LEU A C 1
ATOM 959 O O . LEU A 1 119 ? 6.455 -12.352 -5.852 1.00 75.44 119 LEU A O 1
ATOM 963 N N . LEU A 1 120 ? 5.631 -10.320 -5.330 1.00 71.75 120 LEU A N 1
ATOM 964 C CA . LEU A 1 120 ? 6.925 -9.685 -5.102 1.00 71.75 120 LEU A CA 1
ATOM 965 C C . LEU A 1 120 ? 7.286 -9.736 -3.631 1.00 71.75 120 LEU A C 1
ATOM 967 O O . LEU A 1 120 ? 8.463 -9.803 -3.284 1.00 71.75 120 LEU A O 1
ATOM 971 N N . PHE A 1 121 ? 6.272 -9.706 -2.763 1.00 70.38 121 PHE A N 1
ATOM 972 C CA . PHE A 1 121 ? 6.494 -9.559 -1.338 1.00 70.38 121 PHE A CA 1
ATOM 973 C C . PHE A 1 121 ? 5.298 -9.989 -0.479 1.00 70.38 121 PHE A C 1
ATOM 975 O O . PHE A 1 121 ? 4.156 -9.763 -0.855 1.00 70.38 121 PHE A O 1
ATOM 982 N N . ALA A 1 122 ? 5.588 -10.536 0.709 1.00 61.38 122 ALA A N 1
ATOM 983 C CA . ALA A 1 122 ? 4.648 -10.734 1.815 1.00 61.38 122 ALA A CA 1
ATOM 984 C C . ALA A 1 122 ? 5.264 -10.245 3.145 1.00 61.38 122 ALA A C 1
ATOM 986 O O . ALA A 1 122 ? 6.411 -10.588 3.442 1.00 61.38 122 ALA A O 1
ATOM 987 N N . ASN A 1 123 ? 4.510 -9.506 3.973 1.00 63.66 123 ASN A N 1
ATOM 988 C CA . ASN A 1 123 ? 4.997 -8.772 5.162 1.00 63.66 123 ASN A CA 1
ATOM 989 C C . ASN A 1 123 ? 5.816 -9.580 6.173 1.00 63.66 123 ASN A C 1
ATOM 991 O O . ASN A 1 123 ? 6.738 -9.050 6.787 1.00 63.66 123 ASN A O 1
ATOM 995 N N . ARG A 1 124 ? 5.587 -10.891 6.279 1.00 53.69 124 ARG A N 1
ATOM 996 C CA . ARG A 1 124 ? 6.391 -11.772 7.148 1.00 53.69 124 ARG A CA 1
ATOM 997 C C . ARG A 1 124 ? 7.874 -11.856 6.765 1.00 53.69 124 ARG A C 1
ATOM 999 O O . ARG A 1 124 ? 8.664 -12.276 7.601 1.00 53.69 124 ARG A O 1
ATOM 1006 N N . ASN A 1 125 ? 8.239 -11.446 5.548 1.00 59.16 125 ASN A N 1
ATOM 1007 C CA . ASN A 1 125 ? 9.597 -11.512 5.002 1.00 59.16 125 ASN A CA 1
ATOM 1008 C C . ASN A 1 125 ? 10.133 -10.130 4.569 1.00 59.16 125 ASN A C 1
ATOM 1010 O O . ASN A 1 125 ? 10.973 -10.068 3.674 1.00 59.16 125 ASN A O 1
ATOM 1014 N N . PHE A 1 126 ? 9.624 -9.015 5.113 1.00 63.38 126 PHE A N 1
ATOM 1015 C CA . PHE A 1 126 ? 10.049 -7.691 4.639 1.00 63.38 126 PHE A CA 1
ATOM 1016 C C . PHE A 1 126 ? 11.438 -7.296 5.146 1.00 63.38 126 PHE A C 1
ATOM 1018 O O . PHE A 1 126 ? 11.603 -6.925 6.308 1.00 63.38 126 PHE A O 1
ATOM 1025 N N . GLU A 1 127 ? 12.420 -7.292 4.249 1.00 61.12 127 GLU A N 1
ATOM 1026 C CA . GLU A 1 127 ? 13.773 -6.778 4.491 1.00 61.12 127 GLU A CA 1
ATOM 1027 C C . GLU A 1 127 ? 13.854 -5.266 4.201 1.00 61.12 127 GLU A C 1
ATOM 1029 O O . GLU A 1 127 ? 14.640 -4.827 3.370 1.00 61.12 127 GLU A O 1
ATOM 1034 N N . GLU A 1 128 ? 12.988 -4.463 4.836 1.00 70.44 128 GLU A N 1
ATOM 1035 C CA . GLU A 1 128 ? 12.905 -2.983 4.740 1.00 70.44 128 GLU A CA 1
ATOM 1036 C C . GLU A 1 128 ? 12.692 -2.371 3.329 1.00 70.44 128 GLU A C 1
ATOM 1038 O O . GLU A 1 128 ? 12.259 -1.217 3.216 1.00 70.44 128 GLU A O 1
ATOM 1043 N N . SER A 1 129 ? 12.895 -3.143 2.261 1.00 74.81 129 SER A N 1
ATOM 1044 C CA . SER A 1 129 ? 12.778 -2.749 0.863 1.00 74.81 129 SER A CA 1
ATOM 1045 C C . SER A 1 129 ? 12.527 -3.940 -0.070 1.00 74.81 129 SER A C 1
ATOM 1047 O O . SER A 1 129 ? 12.801 -5.088 0.273 1.00 74.81 129 SER A O 1
ATOM 1049 N N . VAL A 1 130 ? 11.987 -3.664 -1.258 1.00 76.69 130 VAL A N 1
ATOM 1050 C CA . VAL A 1 130 ? 11.668 -4.638 -2.310 1.00 76.69 130 VAL A CA 1
ATOM 1051 C C . VAL A 1 130 ? 12.181 -4.119 -3.645 1.00 76.69 130 VAL A C 1
ATOM 1053 O O . VAL A 1 130 ? 11.948 -2.963 -4.002 1.00 76.69 130 VAL A O 1
ATOM 1056 N N . SER A 1 131 ? 12.860 -4.990 -4.396 1.00 77.88 131 SER A N 1
ATOM 1057 C CA . SER A 1 131 ? 13.224 -4.695 -5.780 1.00 77.88 131 SER A CA 1
ATOM 1058 C C . SER A 1 131 ? 11.987 -4.805 -6.663 1.00 77.88 131 SER A C 1
ATOM 1060 O O . SER A 1 131 ? 11.337 -5.848 -6.720 1.00 77.88 131 SER A O 1
ATOM 1062 N N . LEU A 1 132 ? 11.693 -3.728 -7.372 1.00 75.94 132 LEU A N 1
ATOM 1063 C CA . LEU A 1 132 ? 10.730 -3.690 -8.456 1.00 75.94 132 LEU A CA 1
ATOM 1064 C C . LEU A 1 132 ? 11.351 -4.308 -9.709 1.00 75.94 132 LEU A C 1
ATOM 1066 O O . LEU A 1 132 ? 12.572 -4.444 -9.827 1.00 75.94 132 LEU A O 1
ATOM 1070 N N . GLU A 1 133 ? 10.497 -4.700 -10.641 1.00 71.62 133 GLU A N 1
ATOM 1071 C CA . GLU A 1 133 ? 10.930 -5.253 -11.918 1.00 71.62 133 GLU A CA 1
ATOM 1072 C C . GLU A 1 133 ? 11.286 -4.134 -12.893 1.00 71.62 133 GLU A C 1
ATOM 1074 O O . GLU A 1 133 ? 10.745 -3.032 -12.821 1.00 71.62 133 GLU A O 1
ATOM 1079 N N . ASP A 1 134 ? 12.166 -4.445 -13.845 1.00 59.66 134 ASP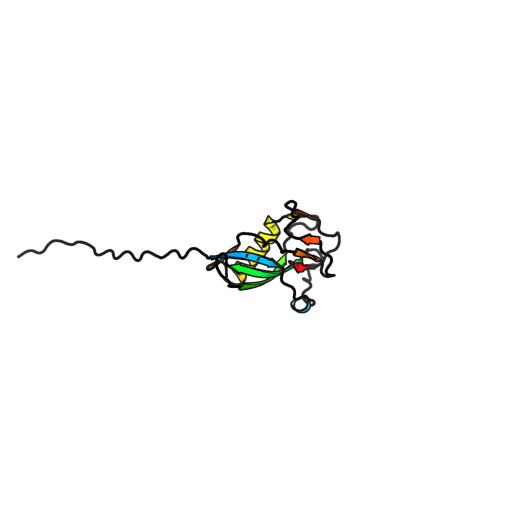 A N 1
ATOM 1080 C CA . ASP A 1 134 ? 12.698 -3.513 -14.852 1.00 59.66 134 ASP A CA 1
ATOM 1081 C C . ASP A 1 134 ? 11.654 -2.970 -15.844 1.00 59.66 134 ASP A C 1
ATOM 1083 O O . ASP A 1 134 ? 11.991 -2.216 -16.756 1.00 59.66 134 ASP A O 1
ATOM 1087 N N . THR A 1 135 ? 10.388 -3.343 -15.685 1.00 61.25 135 THR A N 1
ATOM 1088 C CA . THR A 1 135 ? 9.281 -2.939 -16.546 1.00 61.25 135 THR A CA 1
ATOM 1089 C C . THR A 1 135 ? 8.356 -1.974 -15.820 1.00 61.25 135 THR A C 1
ATOM 1091 O O . THR A 1 135 ? 7.891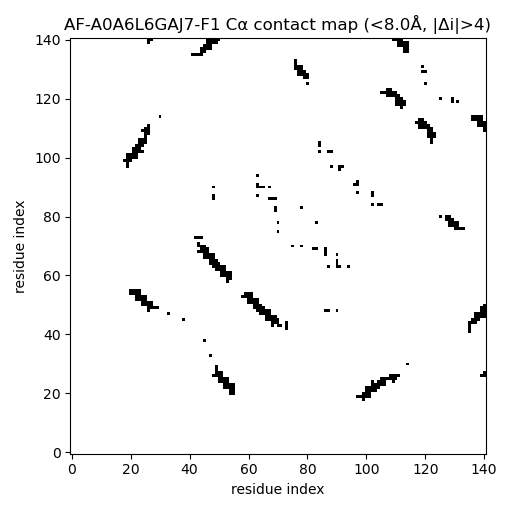 -2.265 -14.717 1.00 61.25 135 THR A O 1
ATOM 1094 N N . ILE A 1 136 ? 8.037 -0.849 -16.470 1.00 57.50 136 ILE A N 1
ATOM 1095 C CA . ILE A 1 136 ? 6.952 0.044 -16.049 1.00 57.50 136 ILE A CA 1
ATOM 1096 C C . ILE A 1 136 ? 5.666 -0.779 -15.992 1.00 57.50 136 ILE A C 1
ATOM 1098 O O . ILE A 1 136 ? 5.186 -1.282 -17.008 1.00 57.50 136 ILE A O 1
ATOM 1102 N N . GLN A 1 137 ? 5.132 -0.947 -14.789 1.00 61.25 137 GLN A N 1
ATOM 1103 C CA . GLN A 1 137 ? 3.907 -1.691 -14.557 1.00 61.25 137 GLN A CA 1
ATOM 1104 C C . GLN A 1 137 ? 3.180 -1.164 -13.329 1.00 61.25 137 GLN A C 1
ATOM 1106 O O . GLN A 1 137 ? 3.752 -0.459 -12.496 1.00 61.25 137 GLN A O 1
ATOM 1111 N N . GLU A 1 138 ? 1.905 -1.523 -13.248 1.00 60.94 138 GLU A N 1
ATOM 1112 C CA . GLU A 1 138 ? 1.114 -1.344 -12.044 1.00 60.94 138 GLU A CA 1
ATOM 1113 C C . GLU A 1 138 ? 1.470 -2.440 -11.037 1.00 60.94 138 GLU A C 1
ATOM 1115 O O . GLU A 1 138 ? 1.536 -3.624 -11.387 1.00 60.94 138 GLU A O 1
ATOM 1120 N N . TYR A 1 139 ? 1.682 -2.037 -9.792 1.00 63.47 139 TYR A N 1
ATOM 1121 C CA . TYR A 1 139 ? 1.814 -2.948 -8.666 1.00 63.47 139 TYR A CA 1
ATOM 1122 C C . TYR A 1 139 ? 0.565 -2.861 -7.793 1.00 63.47 139 TYR A C 1
ATOM 1124 O O . TYR A 1 139 ? 0.027 -1.774 -7.583 1.00 63.47 139 TYR A O 1
ATOM 1132 N N . LEU A 1 140 ? 0.106 -4.008 -7.305 1.00 63.56 140 LEU A N 1
ATOM 1133 C CA . LEU A 1 140 ? -1.047 -4.121 -6.424 1.00 63.56 140 LEU A CA 1
ATOM 1134 C C . LEU A 1 140 ? -0.529 -4.204 -4.994 1.00 63.56 140 LEU A C 1
ATOM 1136 O O . LEU A 1 140 ? 0.104 -5.201 -4.627 1.00 63.56 140 LEU A O 1
ATOM 1140 N N . LEU A 1 141 ? -0.767 -3.134 -4.239 1.00 67.81 141 LEU A N 1
ATOM 1141 C CA . LEU A 1 141 ? -0.614 -3.096 -2.793 1.00 67.81 141 LEU A CA 1
ATOM 1142 C C . LEU A 1 141 ? -2.005 -3.148 -2.190 1.00 67.81 141 LEU A C 1
ATOM 1144 O O . LEU A 1 141 ? -2.789 -2.213 -2.425 1.00 67.81 141 LEU A O 1
#